Protein AF-A0A9P6F015-F1 (afdb_monomer_lite)

Sequence (113 aa):
PTTTKSSSTTTDSPTTTKSSSTTKPTPTCAEEIDENIAKSCRNFTLQVTKLAANCRGCGTWINSKIDLDHYIGNADGNFEWKRGFAYSARNITVYVNETSSEVILKANLRRID

Structure (mmCIF, N/CA/C/O backbone):
data_AF-A0A9P6F015-F1
#
_entry.id   AF-A0A9P6F015-F1
#
loop_
_atom_site.group_PDB
_atom_site.id
_atom_site.type_symbol
_atom_site.label_atom_id
_atom_site.label_alt_id
_atom_site.label_comp_id
_atom_site.label_asym_id
_atom_site.label_entity_id
_atom_site.label_seq_id
_atom_site.pdbx_PDB_ins_code
_atom_site.Cartn_x
_atom_site.Cartn_y
_atom_site.Cartn_z
_atom_site.occupancy
_atom_site.B_iso_or_equiv
_atom_site.auth_seq_id
_atom_site.auth_comp_id
_atom_site.auth_asym_id
_atom_site.auth_atom_id
_atom_site.pdbx_PDB_model_num
ATOM 1 N N . PRO A 1 1 ? -30.073 -42.295 44.512 1.00 41.16 1 PRO A N 1
ATOM 2 C CA . PRO A 1 1 ? -28.883 -41.558 44.997 1.00 41.16 1 PRO A CA 1
ATOM 3 C C . PRO A 1 1 ? -28.944 -40.083 44.575 1.00 41.16 1 PRO A C 1
ATOM 5 O O . PRO A 1 1 ? -28.822 -39.776 43.397 1.00 41.16 1 PRO A O 1
ATOM 8 N N . THR A 1 2 ? -29.212 -39.238 45.576 1.00 35.00 2 THR A N 1
ATOM 9 C CA . THR A 1 2 ? -28.823 -37.819 45.719 1.00 35.00 2 THR A CA 1
ATOM 10 C C . THR A 1 2 ? -29.205 -36.779 44.648 1.00 35.00 2 THR A C 1
ATOM 12 O O . THR A 1 2 ? -28.614 -36.672 43.582 1.00 35.00 2 THR A O 1
ATOM 15 N N . THR A 1 3 ? -30.180 -35.962 45.068 1.00 29.64 3 THR A N 1
ATOM 16 C CA . THR A 1 3 ? -30.405 -34.508 44.890 1.00 29.64 3 THR A CA 1
ATOM 17 C C . THR A 1 3 ? -29.137 -33.669 44.618 1.00 29.64 3 THR A C 1
ATOM 19 O O . THR A 1 3 ? -28.060 -34.044 45.066 1.00 29.64 3 THR A O 1
ATOM 22 N N . THR A 1 4 ? -29.203 -32.532 43.904 1.00 33.12 4 THR A N 1
ATOM 23 C CA . THR A 1 4 ? -29.513 -31.206 44.499 1.00 33.12 4 THR A CA 1
ATOM 24 C C . THR A 1 4 ? -29.942 -30.162 43.451 1.00 33.12 4 THR A C 1
ATOM 26 O O . THR A 1 4 ? -29.437 -30.115 42.333 1.00 33.12 4 THR A O 1
ATOM 29 N N . LYS A 1 5 ? -30.897 -29.328 43.875 1.00 32.19 5 LYS A N 1
ATOM 30 C CA . LYS A 1 5 ? -31.538 -28.174 43.225 1.00 32.19 5 LYS A CA 1
ATOM 31 C C . LYS A 1 5 ? -31.030 -26.875 43.895 1.00 32.19 5 LYS A C 1
ATOM 33 O O . LYS A 1 5 ? -30.490 -26.958 44.995 1.00 32.19 5 LYS A O 1
ATOM 38 N N . SER A 1 6 ? -31.367 -25.726 43.294 1.00 34.59 6 SER A N 1
ATOM 39 C CA . SER A 1 6 ? -31.415 -24.350 43.859 1.00 34.59 6 SER A CA 1
ATOM 40 C C . SER A 1 6 ? -30.193 -23.462 43.551 1.00 34.59 6 SER A C 1
ATOM 42 O O . SER A 1 6 ? -29.071 -23.895 43.762 1.00 34.59 6 SER A O 1
ATOM 44 N N . SER A 1 7 ? -30.289 -22.281 42.915 1.00 32.16 7 SER A N 1
ATOM 45 C CA . SER A 1 7 ? -31.157 -21.079 43.067 1.00 32.16 7 SER A CA 1
ATOM 46 C C . SER A 1 7 ? -30.660 -20.091 44.130 1.00 32.16 7 SER A C 1
ATOM 48 O O . SER A 1 7 ? -30.588 -20.475 45.288 1.00 32.16 7 SER A O 1
ATOM 50 N N . SER A 1 8 ? -30.450 -18.822 43.737 1.00 33.31 8 SER A N 1
ATOM 51 C CA . SER A 1 8 ? -30.738 -17.586 44.514 1.00 33.31 8 SER A CA 1
ATOM 52 C C . SER A 1 8 ? -30.284 -16.346 43.708 1.00 33.31 8 SER A C 1
ATOM 54 O O . SER A 1 8 ? -29.110 -16.264 43.361 1.00 33.31 8 SER A O 1
ATOM 56 N N . THR A 1 9 ? -31.166 -15.520 43.129 1.00 28.94 9 THR A N 1
ATOM 57 C CA . THR A 1 9 ? -31.954 -14.379 43.682 1.00 28.94 9 THR A CA 1
ATOM 58 C C . THR A 1 9 ? -31.177 -13.081 43.953 1.00 28.94 9 THR A C 1
ATOM 60 O O . THR A 1 9 ? -30.391 -12.997 44.886 1.00 28.94 9 THR A O 1
ATOM 63 N N . THR A 1 10 ? -31.487 -12.089 43.107 1.00 35.53 10 THR A N 1
ATOM 64 C CA . THR A 1 10 ? -31.769 -10.655 43.352 1.00 35.53 10 THR A CA 1
ATOM 65 C C . THR A 1 10 ? -31.433 -10.015 44.701 1.00 35.53 10 THR A C 1
ATOM 67 O O . THR A 1 10 ? -31.954 -10.428 45.736 1.00 35.53 10 THR A O 1
ATOM 70 N N . THR A 1 11 ? -30.808 -8.838 44.608 1.00 30.34 11 THR A N 1
ATOM 71 C CA . THR A 1 11 ? -31.037 -7.710 45.520 1.00 30.34 11 THR A CA 1
ATOM 72 C C . THR A 1 11 ? -31.191 -6.431 44.699 1.00 30.34 11 THR A C 1
ATOM 74 O O . THR A 1 11 ? -30.414 -6.181 43.780 1.00 30.34 11 THR A O 1
ATOM 77 N N . ASP A 1 12 ? -32.218 -5.658 45.028 1.00 30.44 12 ASP A N 1
ATOM 78 C CA . ASP A 1 12 ? -32.641 -4.411 44.392 1.00 30.44 12 ASP A CA 1
ATOM 79 C C . ASP A 1 12 ? -32.674 -3.296 45.459 1.00 30.44 12 ASP A C 1
ATOM 81 O O . ASP A 1 12 ? -32.828 -3.612 46.643 1.00 30.44 12 ASP A O 1
ATOM 85 N N . SER A 1 13 ? -32.663 -2.026 45.020 1.00 33.56 13 SER A N 1
ATOM 86 C CA . SER A 1 13 ? -32.916 -0.752 45.761 1.00 33.56 13 SER A CA 1
ATOM 87 C C . SER A 1 13 ? -31.704 0.067 46.290 1.00 33.56 13 SER A C 1
ATOM 89 O O . SER A 1 13 ? -30.697 -0.519 46.680 1.00 33.56 13 SER A O 1
ATOM 91 N N . PRO A 1 14 ? -31.833 1.403 46.529 1.00 43.72 14 PRO A N 1
ATOM 92 C CA . PRO A 1 14 ? -32.415 2.451 45.663 1.00 43.72 14 PRO A CA 1
ATOM 93 C C . PRO A 1 14 ? -31.647 3.825 45.644 1.00 43.72 14 PRO A C 1
ATOM 95 O O . PRO A 1 14 ? -30.877 4.146 46.541 1.00 43.72 14 PRO A O 1
ATOM 98 N N . THR A 1 15 ? -31.966 4.654 44.632 1.00 31.88 15 THR A N 1
ATOM 99 C CA . THR A 1 15 ? -32.048 6.149 44.548 1.00 31.88 15 THR A CA 1
ATOM 100 C C . THR A 1 15 ? -30.857 7.078 44.892 1.00 31.88 15 THR A C 1
ATOM 102 O O . THR A 1 15 ? -30.493 7.251 46.047 1.00 31.88 15 THR A O 1
ATOM 10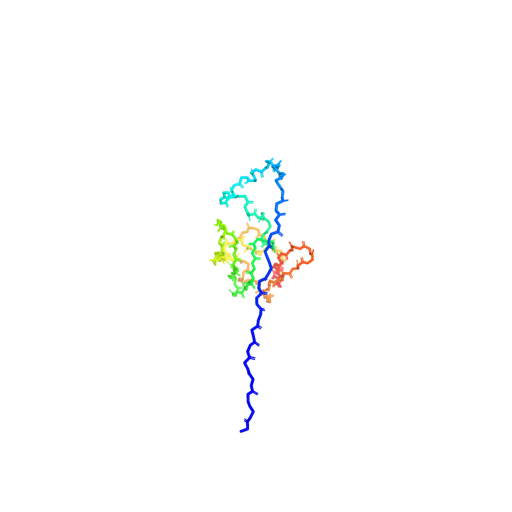5 N N . THR A 1 16 ? -30.403 7.888 43.916 1.00 32.50 16 THR A N 1
ATOM 106 C CA . THR A 1 16 ? -30.563 9.372 43.903 1.00 32.50 16 THR A CA 1
ATOM 107 C C . THR A 1 16 ? -30.037 10.023 42.616 1.00 32.50 16 THR A C 1
ATOM 109 O O . THR A 1 16 ? -28.970 9.718 42.095 1.00 32.50 16 THR A O 1
ATOM 112 N N . THR A 1 17 ? -30.841 10.957 42.119 1.00 36.25 17 THR A N 1
ATOM 113 C CA . THR A 1 17 ? -30.665 11.820 40.952 1.00 36.25 17 THR A CA 1
ATOM 114 C C . THR A 1 17 ? -29.468 12.764 41.087 1.00 36.25 17 THR A C 1
ATOM 116 O O . THR A 1 17 ? -29.372 13.506 42.064 1.00 36.25 17 THR A O 1
ATOM 119 N N . LYS A 1 18 ? -28.642 12.870 40.039 1.00 31.55 18 LYS A N 1
ATOM 120 C CA . LYS A 1 18 ? -28.004 14.145 39.690 1.00 31.55 18 LYS A CA 1
ATOM 121 C C . LYS A 1 18 ? -27.922 14.291 38.176 1.00 31.55 18 LYS A C 1
ATOM 123 O O . LYS A 1 18 ? -27.112 13.664 37.503 1.00 31.55 18 LYS A O 1
ATOM 128 N N . SER A 1 19 ? -28.810 15.130 37.660 1.00 42.25 19 SER A N 1
ATOM 129 C CA . SER A 1 19 ? -28.719 15.700 36.328 1.00 42.25 19 SER A CA 1
ATOM 130 C C . SER A 1 19 ? -27.403 16.463 36.205 1.00 42.25 19 SER A C 1
ATOM 132 O O . SER A 1 19 ? -27.177 17.437 36.919 1.00 42.25 19 SER A O 1
ATOM 134 N N . SER A 1 20 ? -26.564 16.061 35.261 1.00 40.56 20 SER A N 1
ATOM 135 C CA . SER A 1 20 ? -25.661 16.983 34.583 1.00 40.56 20 SER A CA 1
ATOM 136 C C . SER A 1 20 ? -25.795 16.723 33.095 1.00 40.56 20 SER A C 1
ATOM 138 O O . SER A 1 20 ? -25.235 15.784 32.534 1.00 40.56 20 SER A O 1
ATOM 140 N N . SER A 1 21 ? -26.628 17.558 32.494 1.00 46.62 21 SER A N 1
ATOM 141 C CA . SER A 1 21 ? -26.740 17.789 31.068 1.00 46.62 21 SER A CA 1
ATOM 142 C C . SER A 1 21 ? -25.363 17.972 30.435 1.00 46.62 21 SER A C 1
ATOM 144 O O . SER A 1 21 ? -24.724 19.002 30.617 1.00 46.62 21 SER A O 1
ATOM 146 N N . THR A 1 22 ? -24.950 16.997 29.641 1.00 37.78 22 THR A N 1
ATOM 147 C CA . THR A 1 22 ? -24.291 17.238 28.357 1.00 37.78 22 THR A CA 1
ATOM 148 C C . THR A 1 22 ? -24.768 16.124 27.438 1.00 37.78 22 THR A C 1
ATOM 150 O O . THR A 1 22 ? -24.234 15.020 27.429 1.00 37.78 22 THR A O 1
ATOM 153 N N . THR A 1 23 ? -25.848 16.367 26.695 1.00 37.62 23 THR A N 1
ATOM 154 C CA . THR A 1 23 ? -26.142 15.563 25.507 1.00 37.62 23 THR A CA 1
ATOM 155 C C . THR A 1 23 ? -24.969 15.759 24.557 1.00 37.62 23 THR A C 1
ATOM 157 O O . THR A 1 23 ? -24.912 16.761 23.845 1.00 37.62 23 THR A O 1
ATOM 160 N N . LYS A 1 24 ? -23.999 14.838 24.592 1.00 51.38 24 LYS A N 1
ATOM 161 C CA . LYS A 1 24 ? -23.036 14.686 23.505 1.00 51.38 24 LYS A CA 1
ATOM 162 C C . LYS A 1 24 ? -23.880 14.507 22.237 1.00 51.38 24 LYS A C 1
ATOM 164 O O . LYS A 1 24 ? -24.753 13.634 22.256 1.00 51.38 24 LYS A O 1
ATOM 169 N N . PRO A 1 25 ? -23.720 15.352 21.204 1.00 52.31 25 PRO A N 1
ATOM 170 C CA . PRO A 1 25 ? -24.490 15.192 19.984 1.00 52.31 25 PRO A CA 1
ATOM 171 C C . PRO A 1 25 ? -24.291 13.766 19.469 1.00 52.31 25 PRO A C 1
ATOM 173 O O . PRO A 1 25 ? -23.199 13.201 19.566 1.00 52.31 25 PRO A O 1
ATOM 176 N N . THR A 1 26 ? -25.382 13.158 19.005 1.00 51.75 26 THR A N 1
ATOM 177 C CA . THR A 1 26 ? -25.342 11.894 18.273 1.00 51.75 26 THR A CA 1
ATOM 178 C C . THR A 1 26 ? -24.287 12.045 17.183 1.00 51.75 26 THR A C 1
ATOM 180 O O . THR A 1 26 ? -24.448 12.961 16.372 1.00 51.75 26 THR A O 1
ATOM 183 N N . PRO A 1 27 ? -23.226 11.217 17.152 1.00 55.91 27 PRO A N 1
ATOM 184 C CA . PRO A 1 27 ? -22.203 11.373 16.141 1.00 55.91 27 PRO A CA 1
ATOM 185 C C . PRO A 1 27 ? -22.866 11.171 14.784 1.00 55.91 27 PRO A C 1
ATOM 187 O O . PRO A 1 27 ? -23.343 10.088 14.439 1.00 55.91 27 PRO A O 1
ATOM 190 N N . THR A 1 28 ? -22.972 12.262 14.037 1.00 61.03 28 THR A N 1
ATOM 191 C CA . THR A 1 28 ? -23.333 12.202 12.625 1.00 61.03 28 THR A CA 1
ATOM 192 C C . THR A 1 28 ? -22.217 11.460 11.896 1.00 61.03 28 THR A C 1
ATOM 194 O O . THR A 1 28 ? -21.096 11.370 12.395 1.00 61.03 28 THR A O 1
ATOM 197 N N . CYS A 1 29 ? -22.494 10.918 10.708 1.00 61.84 29 CYS A N 1
ATOM 198 C CA . CYS A 1 29 ? -21.521 10.160 9.910 1.00 61.84 29 CYS A CA 1
ATOM 199 C C . CYS A 1 29 ? -20.111 10.776 9.805 1.00 61.84 29 CYS A C 1
ATOM 201 O O . CYS A 1 29 ? -19.157 10.046 9.551 1.00 61.84 29 CYS A O 1
ATOM 203 N N . ALA A 1 30 ? -20.002 12.096 9.974 1.00 58.31 30 ALA A N 1
ATOM 204 C CA . ALA A 1 30 ? -18.776 12.873 9.900 1.00 58.31 30 ALA A CA 1
ATOM 205 C C . ALA A 1 30 ? -17.926 12.873 11.189 1.00 58.31 30 ALA A C 1
ATOM 207 O O . ALA A 1 30 ? -16.721 13.065 11.098 1.00 58.31 30 ALA A O 1
ATOM 208 N N . GLU A 1 31 ? -18.501 12.651 12.377 1.00 58.03 31 GLU A N 1
ATOM 209 C CA . GLU A 1 31 ? -17.783 12.835 13.655 1.00 58.03 31 GLU A CA 1
ATOM 210 C C . GLU A 1 31 ? -16.987 11.603 14.128 1.00 58.03 31 GLU A C 1
ATOM 212 O O . GLU A 1 31 ? -16.236 11.696 15.096 1.00 58.03 31 GLU A O 1
ATOM 217 N N . GLU A 1 32 ? -17.113 10.444 13.471 1.00 61.44 32 GLU A N 1
ATOM 218 C CA . GLU A 1 32 ? -16.411 9.213 13.885 1.00 61.44 32 GLU A CA 1
ATOM 219 C C . GLU A 1 32 ? -15.206 8.822 13.017 1.00 61.44 32 GLU A C 1
ATOM 221 O O . GLU A 1 32 ? -14.649 7.734 13.199 1.00 61.44 32 GLU A O 1
ATOM 226 N N . ILE A 1 33 ? -14.816 9.655 12.054 1.00 67.12 33 ILE A N 1
ATOM 227 C CA . ILE A 1 33 ? -13.744 9.324 11.113 1.00 67.12 33 ILE A CA 1
ATOM 228 C C . ILE A 1 33 ? -12.463 10.020 11.573 1.00 67.12 33 ILE A C 1
ATOM 230 O O . ILE A 1 33 ? -12.328 11.231 11.447 1.00 67.12 33 ILE A O 1
ATOM 234 N N . ASP A 1 34 ? -11.515 9.247 12.108 1.00 77.62 34 ASP A N 1
ATOM 235 C CA . ASP A 1 34 ? -10.130 9.712 12.210 1.00 77.62 34 ASP A CA 1
ATOM 236 C C . ASP A 1 34 ? -9.565 9.817 10.784 1.00 77.62 34 ASP A C 1
ATOM 238 O O . ASP A 1 34 ? -9.640 8.849 10.016 1.00 77.62 34 ASP A O 1
ATOM 242 N N . GLU A 1 35 ? -9.035 10.991 10.422 1.00 81.50 35 GLU A N 1
ATOM 243 C CA . GLU A 1 35 ? -8.447 11.257 9.101 1.00 81.50 35 GLU A CA 1
ATOM 244 C C . GLU A 1 35 ? -7.283 10.304 8.787 1.00 81.50 35 GLU A C 1
ATOM 246 O O . GLU A 1 35 ? -6.981 10.038 7.622 1.00 81.50 35 GLU A O 1
ATOM 251 N N . ASN A 1 36 ? -6.647 9.737 9.818 1.00 89.00 36 ASN A N 1
ATOM 252 C CA . ASN A 1 36 ? -5.615 8.733 9.655 1.00 89.00 36 ASN A CA 1
ATOM 253 C C . ASN A 1 36 ? -6.223 7.330 9.501 1.00 89.00 36 ASN A C 1
ATOM 255 O O . ASN A 1 36 ? -6.758 6.738 10.444 1.00 89.00 36 ASN A O 1
ATOM 259 N N . ILE A 1 37 ? -6.028 6.746 8.317 1.00 91.81 37 ILE A N 1
ATOM 260 C CA . ILE A 1 37 ? -6.491 5.394 7.986 1.00 91.81 37 ILE A CA 1
ATOM 261 C C . ILE A 1 37 ? -5.958 4.321 8.946 1.00 91.81 37 ILE A C 1
ATOM 263 O O . ILE A 1 37 ? -6.638 3.326 9.170 1.00 91.81 37 ILE A O 1
ATOM 267 N N . ALA A 1 38 ? -4.778 4.505 9.550 1.00 92.75 38 ALA A N 1
ATOM 268 C CA . ALA A 1 38 ? -4.217 3.552 10.510 1.00 92.75 38 ALA A CA 1
ATOM 269 C C . ALA A 1 38 ? -5.059 3.437 11.791 1.00 92.75 38 ALA A C 1
ATOM 271 O O . ALA A 1 38 ? -5.002 2.421 12.477 1.00 92.75 38 ALA A O 1
ATOM 272 N N . LYS A 1 39 ? -5.833 4.480 12.113 1.00 90.75 39 LYS A N 1
ATOM 273 C CA . LYS A 1 39 ? -6.686 4.555 13.304 1.00 90.75 39 LYS A CA 1
ATOM 274 C C . LYS A 1 39 ? -8.150 4.265 12.991 1.00 90.75 39 LYS A C 1
ATOM 276 O O . LYS A 1 39 ? -8.872 3.755 13.846 1.00 90.75 39 LYS A O 1
ATOM 281 N N . SER A 1 40 ? -8.595 4.582 11.774 1.00 90.94 40 SER A N 1
ATOM 282 C CA . SER A 1 40 ? -9.987 4.417 11.341 1.00 90.94 40 SER A CA 1
ATOM 283 C C . SER A 1 40 ? -10.241 3.170 10.490 1.00 90.94 40 SER A C 1
ATOM 285 O O . SER A 1 40 ? -11.402 2.849 10.227 1.00 90.94 40 SER A O 1
ATOM 287 N N . CYS A 1 41 ? -9.206 2.420 10.104 1.00 93.81 41 CYS A N 1
ATOM 288 C CA . CYS A 1 41 ? -9.332 1.165 9.368 1.00 93.81 41 CYS A CA 1
ATOM 289 C C . CYS A 1 41 ? -8.604 0.001 10.056 1.00 93.81 41 CYS A C 1
ATOM 291 O O . CYS A 1 41 ? -7.719 0.183 10.886 1.00 93.81 41 CYS A O 1
ATOM 293 N N . ARG A 1 42 ? -8.981 -1.230 9.696 1.00 93.88 42 ARG A N 1
ATOM 294 C CA . ARG A 1 42 ? -8.389 -2.476 10.206 1.00 93.88 42 ARG A CA 1
ATOM 295 C C . ARG A 1 42 ? -8.327 -3.561 9.138 1.00 93.88 42 ARG A C 1
ATOM 297 O O . ARG A 1 42 ? -9.004 -3.473 8.113 1.00 93.88 42 ARG A O 1
ATOM 304 N N . ASN A 1 43 ? -7.587 -4.631 9.430 1.00 95.44 43 ASN A N 1
ATOM 305 C CA . ASN A 1 43 ? -7.424 -5.802 8.559 1.00 95.44 43 ASN A CA 1
ATOM 306 C C . ASN A 1 43 ? -6.858 -5.430 7.179 1.00 95.44 43 ASN A C 1
ATOM 308 O O . ASN A 1 43 ? -7.391 -5.840 6.148 1.00 95.44 43 ASN A O 1
ATOM 312 N N . PHE A 1 44 ? -5.798 -4.619 7.169 1.00 96.00 44 PHE A N 1
ATOM 313 C CA . PHE A 1 44 ? -5.112 -4.236 5.941 1.00 96.00 44 PHE A CA 1
ATOM 314 C C . PHE A 1 44 ? -4.545 -5.462 5.228 1.00 96.00 44 PHE A C 1
ATOM 316 O O . PHE A 1 44 ? -3.875 -6.300 5.828 1.00 96.00 44 PHE A O 1
ATOM 323 N N . THR A 1 45 ? -4.794 -5.546 3.927 1.00 96.25 45 THR A N 1
ATOM 324 C CA . THR A 1 45 ? -4.247 -6.582 3.052 1.00 96.25 45 THR A CA 1
ATOM 325 C C . THR A 1 45 ? -3.823 -5.959 1.733 1.00 96.25 45 THR A C 1
ATOM 327 O O . THR A 1 45 ? -4.483 -5.054 1.225 1.00 96.25 45 THR A O 1
ATOM 330 N N . LEU A 1 46 ? -2.716 -6.444 1.173 1.00 97.12 46 LEU A N 1
ATOM 331 C CA . LEU A 1 46 ? -2.232 -6.024 -0.135 1.00 97.12 46 LEU A CA 1
ATOM 332 C C . LEU A 1 46 ? -2.226 -7.223 -1.079 1.00 97.12 46 LEU A C 1
ATOM 334 O O . LEU A 1 46 ? -1.572 -8.229 -0.809 1.00 97.12 46 LEU A O 1
ATOM 338 N N . GLN A 1 47 ? -2.939 -7.102 -2.195 1.00 95.81 47 GLN A N 1
ATOM 339 C CA . GLN A 1 47 ? -2.915 -8.079 -3.280 1.00 95.81 47 GLN A CA 1
ATOM 340 C C . GLN A 1 47 ? -2.350 -7.420 -4.533 1.00 95.81 47 GLN A C 1
ATOM 342 O O . GLN A 1 47 ? -3.055 -6.677 -5.217 1.00 95.81 47 GLN A O 1
ATOM 347 N N . VAL A 1 48 ? -1.081 -7.712 -4.831 1.00 92.56 48 VAL A N 1
ATOM 348 C CA . VAL A 1 48 ? -0.303 -7.125 -5.938 1.00 92.56 48 VAL A CA 1
ATOM 349 C C . VAL A 1 48 ? -0.133 -5.610 -5.760 1.00 92.56 48 VAL A C 1
ATOM 351 O O . VAL A 1 48 ? 0.894 -5.164 -5.260 1.00 92.56 48 VAL A O 1
ATOM 354 N N . THR A 1 49 ? -1.155 -4.830 -6.103 1.00 96.88 49 THR A N 1
ATOM 355 C CA . THR A 1 49 ? -1.216 -3.364 -5.971 1.00 96.88 49 THR A CA 1
ATOM 356 C C . THR A 1 49 ? -2.491 -2.896 -5.276 1.00 96.88 49 THR A C 1
ATOM 358 O O . THR A 1 49 ? -2.625 -1.720 -4.951 1.00 96.88 49 THR A O 1
ATOM 361 N N . LYS A 1 50 ? -3.439 -3.802 -5.022 1.00 98.06 50 LYS A N 1
ATOM 362 C CA . LYS A 1 50 ? -4.744 -3.480 -4.447 1.00 98.06 50 LYS A CA 1
ATOM 363 C C . LYS A 1 50 ? -4.674 -3.557 -2.934 1.00 98.06 50 LYS A C 1
ATOM 365 O O . LYS A 1 50 ? -4.556 -4.648 -2.374 1.00 98.06 50 LYS A O 1
ATOM 370 N N . LEU A 1 51 ? -4.751 -2.399 -2.289 1.00 97.88 51 LEU A N 1
ATOM 371 C CA . LEU A 1 51 ? -4.864 -2.277 -0.844 1.00 97.88 51 LEU A CA 1
ATOM 372 C C . LEU A 1 51 ? -6.337 -2.393 -0.456 1.00 97.88 51 LEU A C 1
ATOM 374 O O . LEU A 1 51 ? -7.179 -1.661 -0.978 1.00 97.88 51 LEU A O 1
ATOM 378 N N . ALA A 1 52 ? -6.642 -3.310 0.454 1.00 97.69 52 ALA A N 1
ATOM 379 C CA . ALA A 1 52 ? -7.974 -3.502 1.008 1.00 97.69 52 ALA A CA 1
ATOM 380 C C . ALA A 1 52 ? -7.941 -3.402 2.536 1.00 97.69 52 ALA A C 1
ATOM 382 O O . ALA A 1 52 ? -6.994 -3.879 3.164 1.00 97.69 52 ALA A O 1
ATOM 383 N N . ALA A 1 53 ? -8.977 -2.807 3.126 1.00 97.31 53 ALA A N 1
ATOM 384 C CA . ALA A 1 53 ? -9.154 -2.702 4.572 1.00 97.31 53 ALA A CA 1
ATOM 385 C C . ALA A 1 53 ? -10.634 -2.508 4.932 1.00 97.31 53 ALA A C 1
ATOM 387 O O . ALA A 1 53 ? -11.427 -2.033 4.122 1.00 97.31 53 ALA A O 1
ATOM 388 N N . ASN A 1 54 ? -11.002 -2.826 6.172 1.00 96.12 54 ASN A N 1
ATOM 389 C CA . ASN A 1 54 ? -12.300 -2.449 6.724 1.00 96.12 54 ASN A CA 1
ATOM 390 C C . ASN A 1 54 ? -12.169 -1.087 7.401 1.00 96.12 54 ASN A C 1
ATOM 392 O O . ASN A 1 54 ? -11.518 -0.995 8.439 1.00 96.12 54 ASN A O 1
ATOM 396 N N . CYS A 1 55 ? -12.786 -0.056 6.840 1.00 93.69 55 CYS A N 1
ATOM 397 C CA . CYS A 1 55 ? -12.714 1.319 7.322 1.00 93.69 55 CYS A CA 1
ATOM 398 C C . CYS A 1 55 ? -14.018 1.749 7.987 1.00 93.69 55 CYS A C 1
ATOM 400 O O . CYS A 1 55 ? -15.101 1.317 7.589 1.00 93.69 55 CYS A O 1
ATOM 402 N N . ARG A 1 56 ? -13.926 2.594 9.011 1.00 90.44 56 ARG A N 1
ATOM 403 C CA . ARG A 1 56 ? -15.094 3.140 9.695 1.00 90.44 56 ARG A CA 1
ATOM 404 C C . ARG A 1 56 ? -15.795 4.160 8.797 1.00 90.44 56 ARG A C 1
ATOM 406 O O . ARG A 1 56 ? -15.164 5.067 8.268 1.00 90.44 56 ARG A O 1
ATOM 413 N N . GLY A 1 57 ? -17.107 4.021 8.656 1.00 83.75 57 GLY A N 1
ATOM 414 C CA . GLY A 1 57 ? -17.976 4.987 7.991 1.00 83.75 57 GLY A CA 1
ATOM 415 C C . GLY A 1 57 ? -19.375 4.932 8.595 1.00 83.75 57 GLY A C 1
ATOM 416 O O . GLY A 1 57 ? -19.959 3.853 8.704 1.00 83.75 57 GLY A O 1
ATOM 417 N N . CYS A 1 58 ? -19.911 6.079 9.022 1.00 82.44 58 CYS A N 1
ATOM 418 C CA . CYS A 1 58 ? -21.257 6.179 9.607 1.00 82.44 58 CYS A CA 1
ATOM 419 C C . CYS A 1 58 ? -21.544 5.175 10.747 1.00 82.44 58 CYS A C 1
ATOM 421 O O . CYS A 1 58 ? -22.599 4.546 10.763 1.00 82.44 58 CYS A O 1
ATOM 423 N N . GLY A 1 59 ? -20.601 4.955 11.670 1.00 79.31 59 GLY A N 1
ATOM 424 C CA . GLY A 1 59 ? -20.780 3.978 12.758 1.00 79.31 59 GLY A CA 1
ATOM 425 C C . GLY A 1 59 ? -20.721 2.508 12.333 1.00 79.31 59 GLY A C 1
ATOM 426 O O . GLY A 1 59 ? -20.945 1.618 13.152 1.00 79.31 59 GLY A O 1
ATOM 427 N N . THR A 1 60 ? -20.387 2.228 11.073 1.00 88.31 60 THR A N 1
ATOM 428 C CA . THR A 1 60 ? -20.266 0.872 10.527 1.00 88.31 60 THR A CA 1
ATOM 429 C C . THR A 1 60 ? -18.877 0.624 9.945 1.00 88.31 60 THR A C 1
ATOM 431 O O . THR A 1 60 ? -18.125 1.557 9.668 1.00 88.31 60 THR A O 1
ATOM 434 N N . TRP A 1 61 ? -18.517 -0.649 9.777 1.00 91.81 61 TRP A N 1
ATOM 435 C CA . TRP A 1 61 ? -17.288 -1.051 9.094 1.00 91.81 61 TRP A CA 1
ATOM 436 C C . TRP A 1 61 ? -17.590 -1.342 7.626 1.00 91.81 61 TRP A C 1
ATOM 438 O O . TRP A 1 61 ? -18.387 -2.227 7.321 1.00 91.81 61 TRP A O 1
ATOM 448 N N . ILE A 1 62 ? -16.925 -0.623 6.730 1.00 94.25 62 ILE A N 1
ATOM 449 C CA . ILE A 1 62 ? -17.082 -0.722 5.280 1.00 94.25 62 ILE A CA 1
ATOM 450 C C . ILE A 1 62 ? -15.825 -1.368 4.701 1.00 94.25 62 ILE A C 1
ATOM 452 O O . ILE A 1 62 ? -14.711 -0.952 5.012 1.00 94.25 62 ILE A O 1
ATOM 456 N N . ASN A 1 63 ? -15.991 -2.382 3.851 1.00 95.44 63 ASN A N 1
ATOM 457 C CA . ASN A 1 63 ? -14.873 -2.975 3.122 1.00 95.44 63 ASN A CA 1
ATOM 458 C C . ASN A 1 63 ? -14.468 -2.053 1.963 1.00 95.44 63 ASN A C 1
ATOM 460 O O . ASN A 1 63 ? -15.192 -1.937 0.973 1.00 95.44 63 ASN A O 1
ATOM 464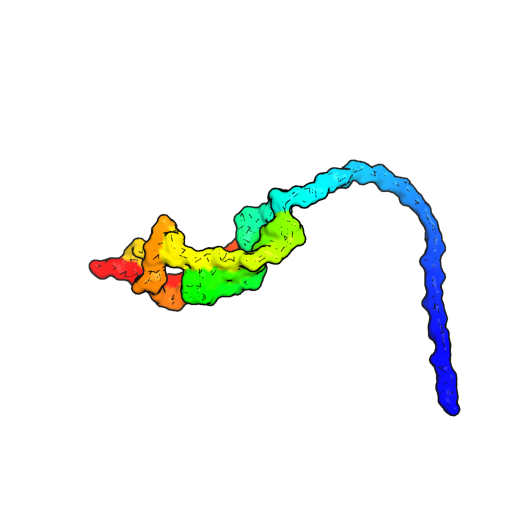 N N . SER A 1 64 ? -13.310 -1.419 2.099 1.00 95.62 64 SER A N 1
ATOM 465 C CA . SER A 1 64 ? -12.780 -0.419 1.176 1.00 95.62 64 SER A CA 1
ATOM 466 C C . SER A 1 64 ? -11.574 -0.967 0.424 1.00 95.62 64 SER A C 1
ATOM 468 O O . SER A 1 64 ? -10.770 -1.723 0.974 1.00 95.62 64 SER A O 1
ATOM 470 N N . LYS A 1 65 ? -11.437 -0.582 -0.849 1.00 97.56 65 LYS A N 1
ATOM 471 C CA . LYS A 1 65 ? -10.337 -1.010 -1.720 1.00 97.56 65 LYS A CA 1
ATOM 472 C C . LYS A 1 65 ? -9.837 0.145 -2.574 1.00 97.56 65 LYS A C 1
ATOM 474 O O . LYS A 1 65 ? -10.639 0.924 -3.079 1.00 97.56 65 LYS A O 1
ATOM 479 N N . ILE A 1 66 ? -8.529 0.191 -2.788 1.00 97.25 66 ILE A N 1
ATOM 480 C CA . ILE A 1 66 ? -7.871 1.120 -3.708 1.00 97.25 66 ILE A CA 1
ATOM 481 C C . ILE A 1 66 ? -6.770 0.385 -4.473 1.00 97.25 66 ILE A C 1
ATOM 483 O O . ILE A 1 66 ? -6.039 -0.420 -3.897 1.00 97.25 66 ILE A O 1
ATOM 487 N N . ASP A 1 67 ? -6.662 0.633 -5.778 1.00 97.88 67 ASP A N 1
ATOM 488 C CA . ASP A 1 67 ? -5.543 0.141 -6.584 1.00 97.88 67 ASP A CA 1
ATOM 489 C C . ASP A 1 67 ? -4.422 1.178 -6.570 1.00 97.88 67 ASP A C 1
ATOM 491 O O . ASP A 1 67 ? -4.549 2.246 -7.167 1.00 97.88 67 ASP A O 1
ATOM 495 N N . LEU A 1 68 ? -3.339 0.883 -5.855 1.00 98.12 68 LEU A N 1
ATOM 496 C CA . LEU A 1 68 ? -2.234 1.816 -5.669 1.00 98.12 68 LEU A CA 1
ATOM 497 C C . LEU A 1 68 ? -1.507 2.114 -6.983 1.00 98.12 68 LEU A C 1
ATOM 499 O O . LEU A 1 68 ? -0.962 3.201 -7.122 1.00 98.12 68 LEU A O 1
ATOM 503 N N . ASP A 1 69 ? -1.534 1.213 -7.970 1.00 98.12 69 ASP A N 1
ATOM 504 C CA . ASP A 1 69 ? -0.851 1.440 -9.253 1.00 98.12 69 ASP A CA 1
ATOM 505 C C . ASP A 1 69 ? -1.504 2.551 -10.086 1.00 98.12 69 ASP A C 1
ATOM 507 O O . ASP A 1 69 ? -0.862 3.166 -10.936 1.00 98.12 69 ASP A O 1
ATOM 511 N N . HIS A 1 70 ? -2.772 2.871 -9.812 1.00 98.31 70 HIS A N 1
ATOM 512 C CA . HIS A 1 70 ? -3.453 3.998 -10.447 1.00 98.31 70 HIS A CA 1
ATOM 513 C C . HIS A 1 70 ? -2.982 5.363 -9.921 1.00 98.31 70 HIS A C 1
ATOM 515 O O . HIS A 1 70 ? -3.169 6.364 -10.612 1.00 98.31 70 HIS A O 1
ATOM 521 N N . TYR A 1 71 ? -2.381 5.409 -8.727 1.00 98.31 71 TYR A N 1
ATOM 522 C CA . TYR A 1 71 ? -2.075 6.655 -8.010 1.00 98.31 71 TYR A CA 1
ATOM 523 C C . TYR A 1 71 ? -0.614 6.799 -7.592 1.00 98.31 71 TYR A C 1
ATOM 525 O O . TYR A 1 71 ? -0.191 7.913 -7.279 1.00 98.31 71 TYR A O 1
ATOM 533 N N . ILE A 1 72 ? 0.143 5.700 -7.579 1.00 98.25 72 ILE A N 1
ATOM 534 C CA . ILE A 1 72 ? 1.562 5.675 -7.236 1.00 98.25 72 ILE A CA 1
ATOM 535 C C . ILE A 1 72 ? 2.394 5.208 -8.442 1.00 98.25 72 ILE A C 1
ATOM 537 O O . ILE A 1 72 ? 2.079 4.229 -9.120 1.00 98.25 72 ILE A O 1
ATOM 541 N N . GLY A 1 73 ? 3.455 5.959 -8.727 1.00 98.19 73 GLY A N 1
ATOM 542 C CA . GLY A 1 73 ? 4.391 5.779 -9.828 1.00 98.19 73 GLY A CA 1
ATOM 543 C C . GLY A 1 73 ? 5.807 5.536 -9.314 1.00 98.19 73 GLY A C 1
ATOM 544 O O . GLY A 1 73 ? 6.071 5.614 -8.113 1.00 98.19 73 GLY A O 1
ATOM 545 N N . ASN A 1 74 ? 6.718 5.243 -10.237 1.00 98.19 74 ASN A N 1
ATOM 546 C CA . ASN A 1 74 ? 8.149 5.148 -9.963 1.00 98.19 74 ASN A CA 1
ATOM 547 C C . ASN A 1 74 ? 8.902 6.204 -10.785 1.00 98.19 74 ASN A C 1
ATOM 549 O O . ASN A 1 74 ? 8.863 6.166 -12.015 1.00 98.19 74 ASN A O 1
ATOM 553 N N . ALA A 1 75 ? 9.599 7.110 -10.103 1.00 97.75 75 ALA A N 1
ATOM 554 C CA . ALA A 1 75 ? 10.464 8.128 -10.682 1.00 97.75 75 ALA A CA 1
ATOM 555 C C . ALA A 1 75 ?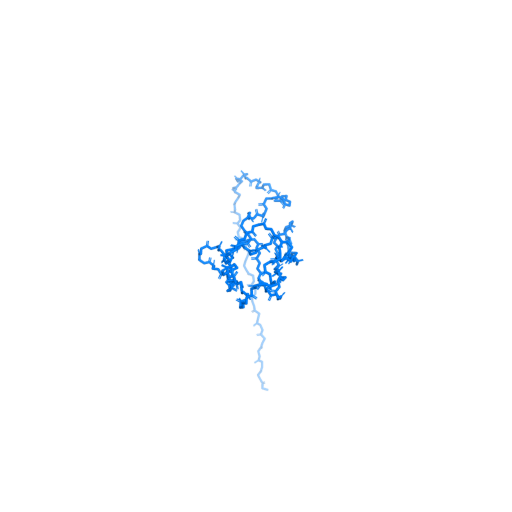 11.910 7.907 -10.206 1.00 97.75 75 ALA A C 1
ATOM 557 O O . ALA A 1 75 ? 12.253 8.219 -9.067 1.00 97.75 75 ALA A O 1
ATOM 558 N N . ASP A 1 76 ? 12.745 7.329 -11.074 1.00 97.19 76 ASP A N 1
ATOM 559 C CA . ASP A 1 76 ? 14.145 6.968 -10.785 1.00 97.19 76 ASP A CA 1
ATOM 560 C C . ASP A 1 76 ? 14.349 6.288 -9.411 1.00 97.19 76 ASP A C 1
ATOM 562 O O . ASP A 1 76 ? 15.153 6.711 -8.581 1.00 97.19 76 ASP A O 1
ATOM 566 N N . GLY A 1 77 ? 13.580 5.234 -9.133 1.00 97.94 77 GLY A N 1
ATOM 567 C CA . GLY A 1 77 ? 13.682 4.481 -7.881 1.00 97.94 77 GLY A CA 1
ATOM 568 C C . GLY A 1 77 ? 12.969 5.116 -6.684 1.00 97.94 77 GLY A C 1
ATOM 569 O O . GLY A 1 77 ? 13.108 4.609 -5.572 1.00 97.94 77 GLY A O 1
ATOM 570 N N . ASN A 1 78 ? 12.192 6.183 -6.888 1.00 97.88 78 ASN A N 1
ATOM 571 C CA . ASN A 1 78 ? 11.413 6.849 -5.844 1.00 97.88 78 ASN A CA 1
ATOM 572 C C . ASN A 1 78 ? 9.913 6.743 -6.127 1.00 97.88 78 ASN A C 1
ATOM 574 O O . ASN A 1 78 ? 9.479 6.817 -7.277 1.00 97.88 78 ASN A O 1
ATOM 578 N N . PHE A 1 79 ? 9.109 6.605 -5.072 1.00 98.25 79 PHE A N 1
ATOM 579 C CA . PHE A 1 79 ? 7.660 6.711 -5.207 1.00 98.25 79 PHE A CA 1
ATOM 580 C C . PHE A 1 79 ? 7.258 8.145 -5.563 1.00 98.25 79 PHE A C 1
ATOM 582 O O . PHE A 1 79 ? 7.760 9.105 -4.983 1.00 98.25 79 PHE A O 1
ATOM 589 N N . GLU A 1 80 ? 6.308 8.280 -6.483 1.00 97.88 80 GLU A N 1
ATOM 590 C CA . GLU A 1 80 ? 5.725 9.562 -6.883 1.00 97.88 80 GLU A CA 1
ATOM 591 C C . GLU A 1 80 ? 4.200 9.425 -6.991 1.00 97.88 80 GLU A C 1
ATOM 593 O O . GLU A 1 80 ? 3.704 8.362 -7.360 1.00 97.88 80 GLU A O 1
ATOM 598 N N . TRP A 1 81 ? 3.444 10.493 -6.719 1.00 97.56 81 TRP A N 1
ATOM 599 C CA . TRP A 1 81 ? 1.989 10.543 -6.929 1.00 97.56 81 TRP A CA 1
ATOM 600 C C . TRP A 1 81 ? 1.626 10.658 -8.423 1.00 97.56 81 TRP A C 1
ATOM 602 O O . TRP A 1 81 ? 1.143 11.684 -8.902 1.00 97.56 81 TRP A O 1
ATOM 612 N N . LYS A 1 82 ? 1.904 9.591 -9.173 1.00 95.75 82 LYS A N 1
ATOM 613 C CA . LYS A 1 82 ? 1.550 9.350 -10.584 1.00 95.75 82 LYS A CA 1
ATOM 614 C C . LYS A 1 82 ? 1.133 7.892 -10.741 1.00 95.75 82 LYS A C 1
ATOM 616 O O . LYS A 1 82 ? 1.053 7.192 -9.764 1.00 95.75 82 LYS A O 1
ATOM 621 N N . ARG A 1 83 ? 0.876 7.381 -11.939 1.00 97.62 83 ARG A N 1
ATOM 622 C CA . ARG A 1 83 ? 0.512 5.961 -12.127 1.00 97.62 83 ARG A CA 1
ATOM 623 C C . ARG A 1 83 ? 1.717 5.073 -12.456 1.00 97.62 83 ARG A C 1
ATOM 625 O O . ARG A 1 83 ? 2.678 5.553 -13.057 1.00 97.62 83 ARG A O 1
ATOM 632 N N . GLY A 1 84 ? 1.600 3.774 -12.196 1.00 96.94 84 GLY A N 1
ATOM 633 C CA . GLY A 1 84 ? 2.407 2.735 -12.836 1.00 96.94 84 GLY A CA 1
ATOM 634 C C . GLY A 1 84 ? 3.697 2.334 -12.119 1.00 96.94 84 GLY A C 1
ATOM 635 O O . GLY A 1 84 ? 4.672 1.986 -12.789 1.00 96.94 84 GLY A O 1
ATOM 636 N N . PHE A 1 85 ? 3.763 2.377 -10.786 1.00 97.94 85 PHE A N 1
ATOM 637 C CA . PHE A 1 85 ? 4.956 1.899 -10.076 1.00 97.94 85 PHE A CA 1
ATOM 638 C C . PHE A 1 85 ? 5.176 0.387 -10.257 1.00 97.94 85 PHE A C 1
ATOM 640 O O . PHE A 1 85 ? 6.321 -0.063 -10.361 1.00 97.94 85 PHE A O 1
ATOM 647 N N . ALA A 1 86 ? 4.099 -0.400 -10.342 1.00 97.50 86 ALA A N 1
ATOM 648 C CA . ALA A 1 86 ? 4.144 -1.858 -10.271 1.00 97.50 86 ALA A CA 1
ATOM 649 C C . ALA A 1 86 ? 4.917 -2.500 -11.430 1.00 97.50 86 ALA A C 1
ATOM 651 O O . ALA A 1 86 ? 5.572 -3.523 -11.240 1.00 97.50 86 ALA A O 1
ATOM 652 N N . TYR A 1 87 ? 4.924 -1.866 -12.608 1.00 96.56 87 TYR A N 1
ATOM 653 C CA . TYR A 1 87 ? 5.665 -2.331 -13.790 1.00 96.56 87 TYR A CA 1
ATOM 654 C C . TYR A 1 87 ? 7.184 -2.380 -13.589 1.00 96.56 87 TYR A C 1
ATOM 656 O O . TYR A 1 87 ? 7.897 -3.040 -14.343 1.00 96.56 87 TYR A O 1
ATOM 664 N N . SER A 1 88 ? 7.693 -1.657 -12.594 1.00 97.75 88 SER A N 1
ATOM 665 C CA . SER A 1 88 ? 9.126 -1.510 -12.329 1.00 97.75 88 SER A CA 1
ATOM 666 C C . SER A 1 88 ? 9.487 -1.745 -10.861 1.00 97.75 88 SER A C 1
ATOM 668 O O . SER A 1 88 ? 10.595 -1.415 -10.435 1.00 97.75 88 SER A O 1
ATOM 670 N N . ALA A 1 89 ? 8.565 -2.338 -10.100 1.00 97.81 89 ALA A N 1
ATOM 671 C CA . ALA A 1 89 ? 8.708 -2.612 -8.680 1.00 97.81 89 ALA A CA 1
ATOM 672 C C . ALA A 1 89 ? 8.778 -4.117 -8.395 1.00 97.81 89 ALA A C 1
ATOM 674 O O . ALA A 1 89 ? 8.202 -4.941 -9.104 1.00 97.81 89 ALA A O 1
ATOM 675 N N . ARG A 1 90 ? 9.469 -4.487 -7.315 1.00 97.69 90 ARG A N 1
ATOM 676 C CA . ARG A 1 90 ? 9.490 -5.850 -6.759 1.00 97.69 90 ARG A CA 1
ATOM 677 C C . ARG A 1 90 ? 9.296 -5.813 -5.249 1.00 97.69 90 ARG A C 1
ATOM 679 O O . ARG A 1 90 ? 9.535 -4.784 -4.624 1.00 97.69 90 ARG A O 1
ATOM 686 N N . ASN A 1 91 ? 8.916 -6.950 -4.662 1.00 97.31 91 ASN A N 1
ATOM 687 C CA . ASN A 1 91 ? 8.738 -7.109 -3.211 1.00 97.31 91 ASN A CA 1
ATOM 688 C C . ASN A 1 91 ? 7.794 -6.052 -2.608 1.00 97.31 91 ASN A C 1
ATOM 690 O O . ASN A 1 91 ? 8.079 -5.464 -1.565 1.00 97.31 91 ASN A O 1
ATOM 694 N N . ILE A 1 92 ? 6.686 -5.786 -3.305 1.00 97.81 92 ILE A N 1
ATOM 695 C CA . ILE A 1 92 ? 5.687 -4.798 -2.896 1.00 97.81 92 ILE A CA 1
ATOM 696 C C . ILE A 1 92 ? 4.966 -5.319 -1.651 1.00 97.81 92 ILE A C 1
ATOM 698 O O . ILE A 1 92 ? 4.383 -6.402 -1.668 1.00 97.81 92 ILE A O 1
ATOM 702 N N . THR A 1 93 ? 5.021 -4.555 -0.567 1.00 97.00 93 THR A N 1
ATOM 703 C CA . THR A 1 93 ? 4.493 -4.934 0.747 1.00 97.00 93 THR A CA 1
ATOM 704 C C . THR A 1 93 ? 3.910 -3.722 1.462 1.00 97.00 93 THR A C 1
ATOM 706 O O . THR A 1 93 ? 4.332 -2.589 1.239 1.00 97.00 93 THR A O 1
ATOM 709 N N . VAL A 1 94 ? 2.933 -3.960 2.335 1.00 96.25 94 VAL A N 1
ATOM 710 C CA . VAL A 1 94 ? 2.381 -2.944 3.236 1.00 96.25 94 VAL A CA 1
ATOM 711 C C . VAL A 1 94 ? 2.653 -3.370 4.669 1.00 96.25 94 VAL A C 1
ATOM 713 O O . VAL A 1 94 ? 2.421 -4.522 5.032 1.00 96.25 94 VAL A O 1
ATOM 716 N N . TYR A 1 95 ? 3.136 -2.428 5.471 1.00 94.75 95 TYR A N 1
ATOM 717 C CA . TYR A 1 95 ? 3.365 -2.590 6.900 1.00 94.75 95 TYR A CA 1
ATOM 718 C C . TYR A 1 95 ? 2.454 -1.647 7.666 1.00 94.75 95 TYR A C 1
ATOM 720 O O . TYR A 1 95 ? 2.328 -0.481 7.303 1.00 94.75 95 TYR A O 1
ATOM 728 N N . VAL A 1 96 ? 1.856 -2.144 8.741 1.00 92.31 96 VAL A N 1
ATOM 729 C CA . VAL A 1 96 ? 1.099 -1.321 9.683 1.00 92.31 96 VAL A CA 1
ATOM 730 C C . VAL A 1 96 ? 1.937 -1.195 10.945 1.00 92.31 96 VAL A C 1
ATOM 732 O O . VAL A 1 96 ? 2.331 -2.202 11.531 1.00 92.31 96 VAL A O 1
ATOM 735 N N . ASN A 1 97 ? 2.243 0.036 11.338 1.00 92.44 97 ASN A N 1
ATOM 736 C CA . ASN A 1 97 ? 2.868 0.339 12.612 1.00 92.44 97 ASN A CA 1
ATOM 737 C C . ASN A 1 97 ? 1.788 0.852 13.564 1.00 92.44 97 ASN A C 1
ATOM 739 O O . ASN A 1 97 ? 1.338 1.992 13.457 1.00 92.44 97 ASN A O 1
ATOM 743 N N . GLU A 1 98 ? 1.360 -0.008 14.483 1.00 82.12 98 GLU A N 1
ATOM 744 C CA . GLU A 1 98 ? 0.297 0.313 15.439 1.00 82.12 98 GLU A CA 1
ATOM 745 C C . GLU A 1 98 ? 0.737 1.387 16.445 1.00 82.12 98 GLU A C 1
ATOM 747 O O . GLU A 1 98 ? -0.067 2.231 16.836 1.00 82.12 98 GLU A O 1
ATOM 752 N N . THR A 1 99 ? 2.026 1.422 16.803 1.00 88.94 99 THR A N 1
ATOM 753 C CA . THR A 1 99 ? 2.572 2.388 17.768 1.00 88.94 99 THR A CA 1
ATOM 754 C C . THR A 1 99 ? 2.615 3.802 17.196 1.00 88.94 99 THR A C 1
ATOM 756 O O . T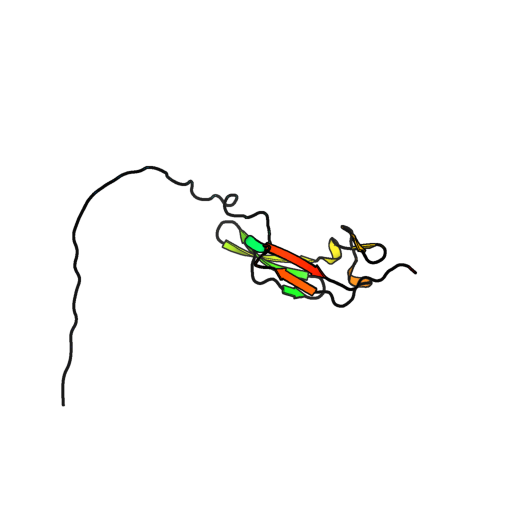HR A 1 99 ? 2.218 4.746 17.874 1.00 88.94 99 THR A O 1
ATOM 759 N N . SER A 1 100 ? 3.085 3.967 15.954 1.00 90.44 100 SER A N 1
ATOM 760 C CA . SER A 1 100 ? 3.130 5.282 15.291 1.00 90.44 100 SER A CA 1
ATOM 761 C C . SER A 1 100 ? 1.849 5.627 14.531 1.00 90.44 100 SER A C 1
ATOM 763 O O . SER A 1 100 ? 1.716 6.751 14.055 1.00 90.44 100 SER A O 1
ATOM 765 N N . SER A 1 101 ? 0.881 4.703 14.452 1.00 91.38 101 SER A N 1
ATOM 766 C CA . SER A 1 101 ? -0.321 4.850 13.622 1.00 91.38 101 SER A CA 1
ATOM 767 C C . SER A 1 101 ? 0.023 5.148 12.156 1.00 91.38 101 SER A C 1
ATOM 769 O O . SER A 1 101 ? -0.502 6.088 11.562 1.00 91.38 101 SER A O 1
ATOM 771 N N . GLU A 1 102 ? 0.913 4.350 11.566 1.00 94.00 102 GLU A N 1
ATOM 772 C CA . GLU A 1 102 ? 1.357 4.515 10.177 1.00 94.00 102 GLU A CA 1
ATOM 773 C C . GLU A 1 102 ? 1.043 3.275 9.339 1.00 94.00 102 GLU A C 1
ATOM 775 O O . GLU A 1 102 ? 1.219 2.140 9.783 1.00 94.00 102 GLU A O 1
ATOM 780 N N . VAL A 1 103 ? 0.634 3.494 8.089 1.00 95.12 103 VAL A N 1
ATOM 781 C CA . VAL A 1 103 ? 0.532 2.446 7.066 1.00 95.12 103 VAL A CA 1
ATOM 782 C C . VAL A 1 103 ? 1.555 2.757 5.981 1.00 95.12 103 VAL A C 1
ATOM 784 O O . VAL A 1 103 ? 1.463 3.777 5.304 1.00 95.12 103 VAL A O 1
ATOM 787 N N . ILE A 1 104 ? 2.552 1.890 5.833 1.00 96.00 104 ILE A N 1
ATOM 788 C CA . ILE A 1 104 ? 3.745 2.138 5.022 1.00 96.00 104 ILE A CA 1
ATOM 789 C C . ILE A 1 104 ? 3.774 1.165 3.846 1.00 96.00 104 ILE A C 1
ATOM 791 O O . ILE A 1 104 ? 3.872 -0.047 4.043 1.00 96.00 104 ILE A O 1
ATOM 795 N N . LEU A 1 105 ? 3.757 1.697 2.623 1.00 97.19 105 LEU A N 1
ATOM 796 C CA . LEU A 1 105 ? 4.064 0.946 1.406 1.00 97.19 105 LEU A CA 1
ATOM 797 C C . LEU A 1 105 ? 5.586 0.853 1.233 1.00 97.19 105 LEU A C 1
ATOM 799 O O . LEU A 1 105 ? 6.279 1.868 1.232 1.00 97.19 105 LEU A O 1
ATOM 803 N N . LYS A 1 106 ? 6.108 -0.360 1.053 1.00 97.38 106 LYS A N 1
ATOM 804 C CA . LYS A 1 106 ? 7.515 -0.608 0.720 1.00 97.38 106 LYS A CA 1
ATOM 805 C C . LYS A 1 106 ? 7.616 -1.432 -0.556 1.00 97.38 106 LYS A C 1
ATOM 807 O O . LYS A 1 106 ? 6.837 -2.359 -0.767 1.00 97.38 106 LYS A O 1
ATOM 812 N N . ALA A 1 107 ? 8.593 -1.107 -1.393 1.00 97.88 107 ALA A N 1
ATOM 813 C CA . ALA A 1 107 ? 8.947 -1.881 -2.575 1.00 97.88 107 ALA A CA 1
ATOM 814 C C . ALA A 1 107 ? 10.397 -1.590 -2.983 1.00 97.88 107 ALA A C 1
ATOM 816 O O . ALA A 1 107 ? 10.947 -0.544 -2.647 1.00 97.88 107 ALA A O 1
ATOM 817 N N . ASN A 1 108 ? 10.984 -2.495 -3.761 1.00 98.31 108 ASN A N 1
ATOM 818 C CA . ASN A 1 108 ? 12.2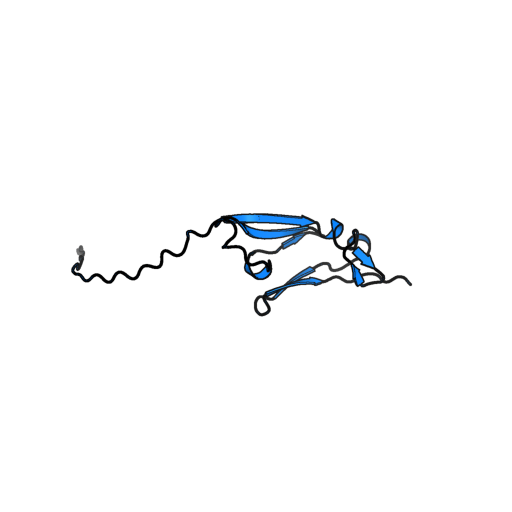32 -2.256 -4.478 1.00 98.31 108 ASN A CA 1
ATOM 819 C C . ASN A 1 108 ? 11.895 -1.664 -5.849 1.00 98.31 108 ASN A C 1
ATOM 821 O O . ASN A 1 108 ? 11.382 -2.383 -6.710 1.00 98.31 108 ASN A O 1
ATOM 825 N N . LEU A 1 109 ? 12.160 -0.372 -6.042 1.00 98.25 109 LEU A N 1
ATOM 826 C CA . LEU A 1 109 ? 11.877 0.354 -7.280 1.00 98.25 109 LEU A CA 1
ATOM 827 C C . LEU A 1 109 ? 13.117 0.414 -8.176 1.00 98.25 109 LEU A C 1
ATOM 829 O O . LEU A 1 109 ? 14.222 0.694 -7.711 1.00 98.25 109 LEU A O 1
ATOM 833 N N . ARG A 1 110 ? 12.941 0.155 -9.474 1.00 98.25 110 ARG A N 1
ATOM 834 C CA . ARG A 1 110 ? 14.032 0.242 -10.452 1.00 98.25 110 ARG A CA 1
ATOM 835 C C . ARG A 1 110 ? 14.389 1.706 -10.743 1.00 98.25 110 ARG A C 1
ATOM 837 O O . ARG A 1 110 ? 13.495 2.499 -11.034 1.00 98.25 110 ARG A O 1
ATOM 844 N N . ARG A 1 111 ? 15.684 2.024 -10.718 1.00 97.19 111 ARG A N 1
ATOM 845 C CA . ARG A 1 111 ? 16.257 3.306 -11.160 1.00 97.19 111 ARG A CA 1
ATOM 846 C C . ARG A 1 111 ? 16.410 3.373 -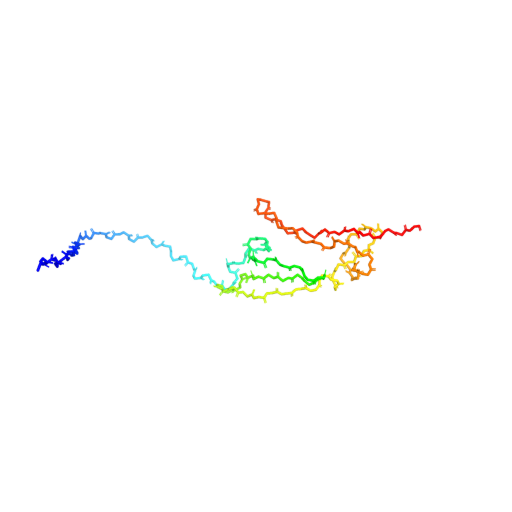12.680 1.00 97.19 111 ARG A C 1
ATOM 848 O O . ARG A 1 111 ? 16.404 2.333 -13.336 1.00 97.19 111 ARG A O 1
ATOM 855 N N . ILE A 1 112 ? 16.522 4.581 -13.218 1.00 90.62 112 ILE A N 1
ATOM 856 C CA . ILE A 1 112 ? 16.972 4.805 -14.594 1.00 90.62 112 ILE A CA 1
ATOM 857 C C . ILE A 1 112 ? 18.503 4.775 -14.552 1.00 90.62 112 ILE A C 1
ATOM 859 O O . ILE A 1 112 ? 19.110 5.453 -13.724 1.00 90.62 112 ILE A O 1
ATOM 863 N N . ASP A 1 113 ? 19.094 3.908 -15.363 1.00 77.81 113 ASP A N 1
ATOM 864 C CA . ASP A 1 113 ? 20.536 3.719 -15.520 1.00 77.81 113 ASP A CA 1
ATOM 865 C C . ASP A 1 113 ? 21.192 4.782 -16.413 1.00 77.81 113 ASP A C 1
ATOM 867 O O . ASP A 1 113 ? 20.523 5.295 -17.343 1.00 77.81 113 ASP A O 1
#

pLDDT: mean 79.14, std 24.94, range [28.94, 98.31]

InterPro domains:
  IPR011058 Cyanovirin-N [PF08881] (39-111)
  IPR036673 Cyanovirin-N superfamily [G3DSA:2.30.60.10] (35-113)
  IPR036673 Cyanovirin-N superfamily [SSF51322] (36-111)

Radius of gyration: 25.79 Å; chains: 1; bounding box: 54×59×61 Å

Organism: NCBI:txid979761

Secondary structure (DSSP, 8-state):
-----------------------PPP--TTTT--SSHHHHEEEEEEETTEEEEEEEETTEEEEEEEEGGGT-EEETTEEESSS--GGGEEEEEEEEETTTTEEEEEEEEPPP-

Foldseek 3Di:
DDDDDDDDDDDDDDDDDDDDDDPPDDDAQPNQADPQCLVFWDDWDDDLQKTWTFGDTGNDTDIDIDRNQCQWDDDQQDIDRHHHQSVFWAPWDWDADNVVSDIDTDTGGHGDD